Protein AF-A0A1J5LNH4-F1 (afdb_monomer_lite)

Sequence (102 aa):
MTQNMKRIFLLPLAAMLVLSACGGSEDSTDETTDNVEDNSLEYSEMNEMSLKPYGLNMKFMVPDVASSTGAALEPQVLHDDGDYLWHVKIGKHFHMVIEDYG

Foldseek 3Di:
DDDDDDDDDDPPPVVVPPPPPDDPDDDDDDPDPPPPPPPPPDLVQWDKDQCVVVVDRDIDTDGVDPDPVNDDQDWDWDDDPPAQWIWIDTPDPDIDIDGHPD

Structure (mmCIF, N/CA/C/O backbone):
data_AF-A0A1J5LNH4-F1
#
_entry.id   AF-A0A1J5LNH4-F1
#
loop_
_atom_site.group_PDB
_atom_site.id
_atom_site.type_symbol
_atom_site.label_atom_id
_atom_site.label_alt_id
_atom_site.label_comp_id
_atom_site.label_asym_id
_atom_site.label_entity_id
_atom_site.label_seq_id
_atom_site.pdbx_PDB_ins_code
_atom_site.Cartn_x
_atom_site.Cartn_y
_atom_site.Cartn_z
_atom_site.occupancy
_atom_site.B_iso_or_equiv
_atom_site.auth_seq_id
_atom_site.auth_comp_id
_atom_site.auth_asym_id
_atom_site.auth_atom_id
_atom_site.pdbx_PDB_model_num
ATOM 1 N N . MET A 1 1 ? 73.837 8.676 -13.705 1.00 44.47 1 MET A N 1
ATOM 2 C CA . MET A 1 1 ? 73.422 10.095 -13.619 1.00 44.47 1 MET A CA 1
ATOM 3 C C . MET A 1 1 ? 72.681 10.372 -14.920 1.00 44.47 1 MET A C 1
ATOM 5 O O . MET A 1 1 ? 73.309 10.232 -15.950 1.00 44.47 1 MET A O 1
ATOM 9 N N . THR A 1 2 ? 71.365 10.531 -15.013 1.00 42.22 2 THR A N 1
ATOM 10 C CA . THR A 1 2 ? 70.334 11.116 -14.141 1.00 42.22 2 THR A CA 1
ATOM 11 C C . THR A 1 2 ? 68.981 10.467 -14.488 1.00 42.22 2 THR A C 1
ATOM 13 O O . THR A 1 2 ? 68.667 10.299 -15.662 1.00 42.22 2 THR A O 1
ATOM 16 N N . GLN A 1 3 ? 68.180 10.095 -13.484 1.00 52.91 3 GLN A N 1
ATOM 17 C CA . GLN A 1 3 ? 66.803 9.625 -13.676 1.00 52.91 3 GLN A CA 1
ATOM 18 C C . GLN A 1 3 ? 65.828 10.776 -13.387 1.00 52.91 3 GLN A C 1
ATOM 20 O O . GLN A 1 3 ? 65.988 11.535 -12.436 1.00 52.91 3 GLN A O 1
ATOM 25 N N . ASN A 1 4 ? 64.858 10.898 -14.285 1.00 49.38 4 ASN A N 1
ATOM 26 C CA . ASN A 1 4 ? 63.856 11.945 -14.449 1.00 49.38 4 ASN A CA 1
ATOM 27 C C . ASN A 1 4 ? 63.122 12.389 -13.167 1.00 49.38 4 ASN A C 1
ATOM 29 O O . ASN A 1 4 ? 62.413 11.603 -12.543 1.00 49.38 4 ASN A O 1
ATOM 33 N N . MET A 1 5 ? 63.157 13.694 -12.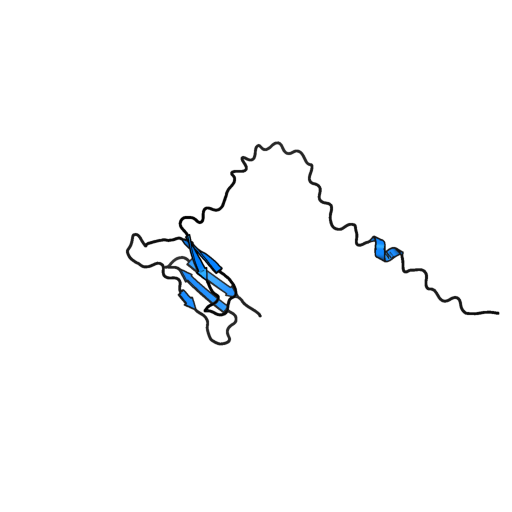872 1.00 58.81 5 MET A N 1
ATOM 34 C CA . MET A 1 5 ? 62.142 14.362 -12.050 1.00 58.81 5 MET A CA 1
ATOM 35 C C . MET A 1 5 ? 60.860 14.537 -12.873 1.00 58.81 5 MET A C 1
ATOM 37 O O . MET A 1 5 ? 60.781 15.406 -13.741 1.00 58.81 5 MET A O 1
ATOM 41 N N . LYS A 1 6 ? 59.821 13.753 -12.577 1.00 57.75 6 LYS A N 1
ATOM 42 C CA . LYS A 1 6 ? 58.446 14.054 -12.996 1.00 57.75 6 LYS A CA 1
ATOM 43 C C . LYS A 1 6 ? 57.502 13.940 -11.801 1.00 57.75 6 LYS A C 1
ATOM 45 O O . LYS A 1 6 ? 57.026 12.868 -11.463 1.00 57.75 6 LYS A O 1
ATOM 50 N N . ARG A 1 7 ? 57.271 15.106 -11.189 1.00 61.81 7 ARG A N 1
ATOM 51 C CA . ARG A 1 7 ? 55.976 15.606 -10.699 1.00 61.81 7 ARG A CA 1
ATOM 52 C C . ARG A 1 7 ? 55.023 14.551 -10.123 1.00 61.81 7 ARG A C 1
ATOM 54 O O . ARG A 1 7 ? 54.001 14.266 -10.731 1.00 61.81 7 ARG A O 1
ATOM 61 N N . ILE A 1 8 ? 55.307 14.046 -8.928 1.00 63.56 8 ILE A N 1
ATOM 62 C CA . ILE A 1 8 ? 54.297 13.395 -8.083 1.00 63.56 8 ILE A CA 1
ATOM 63 C C . ILE A 1 8 ? 54.541 13.875 -6.655 1.00 63.56 8 ILE A C 1
ATOM 65 O O . ILE A 1 8 ? 55.236 13.244 -5.871 1.00 63.56 8 ILE A O 1
ATOM 69 N N . PHE A 1 9 ? 54.029 15.064 -6.343 1.00 57.56 9 PHE A N 1
ATOM 70 C CA . PHE A 1 9 ? 53.905 15.533 -4.963 1.00 57.56 9 PHE A CA 1
ATOM 71 C C . PHE A 1 9 ? 52.703 16.476 -4.844 1.00 57.56 9 PHE A C 1
ATOM 73 O O . PHE A 1 9 ? 52.822 17.634 -4.471 1.00 57.56 9 PHE A O 1
ATOM 80 N N . LEU A 1 10 ? 51.533 15.993 -5.259 1.00 57.59 10 LEU A N 1
ATOM 81 C CA . LEU A 1 10 ? 50.247 16.675 -5.078 1.00 57.59 10 LEU A CA 1
ATOM 82 C C . LEU A 1 10 ? 49.158 15.643 -4.751 1.00 57.59 10 LEU A C 1
ATOM 84 O O . LEU A 1 10 ? 48.092 15.648 -5.353 1.00 57.59 10 LEU A O 1
ATOM 88 N N . LEU A 1 11 ? 49.442 14.714 -3.832 1.00 58.88 11 LEU A N 1
ATOM 89 C CA . LEU A 1 11 ? 48.455 13.721 -3.394 1.00 58.88 11 LEU A CA 1
ATOM 90 C C . LEU A 1 11 ? 48.105 13.686 -1.889 1.00 58.88 11 LEU A C 1
ATOM 92 O O . LEU A 1 11 ? 47.160 12.973 -1.575 1.00 58.88 11 LEU A O 1
ATOM 96 N N . PRO A 1 12 ? 48.725 14.434 -0.943 1.00 55.09 12 PRO A N 1
ATOM 97 C CA . PRO A 1 12 ? 48.227 14.408 0.434 1.00 55.09 12 PRO A CA 1
ATOM 98 C C . PRO A 1 12 ? 47.214 15.526 0.746 1.00 55.09 12 PRO A C 1
ATOM 100 O O . PRO A 1 12 ? 46.567 15.470 1.783 1.00 55.09 12 PRO A O 1
ATOM 103 N N . LEU A 1 13 ? 47.037 16.530 -0.126 1.00 57.03 13 LEU A N 1
ATOM 104 C CA . LEU A 1 13 ? 46.211 17.707 0.194 1.00 57.03 13 LEU A CA 1
ATOM 105 C C . LEU A 1 13 ? 44.700 17.485 -0.018 1.00 57.03 13 LEU A C 1
ATOM 107 O O . LEU A 1 13 ? 43.888 18.106 0.657 1.00 57.03 13 LEU A O 1
ATOM 111 N N . ALA A 1 14 ? 44.309 16.565 -0.904 1.00 58.75 14 ALA A N 1
ATOM 112 C CA . ALA A 1 14 ? 42.897 16.280 -1.180 1.00 58.75 14 ALA A CA 1
ATOM 113 C C . ALA A 1 14 ? 42.224 15.401 -0.105 1.00 58.75 14 ALA A C 1
ATOM 115 O O . ALA A 1 14 ? 41.002 15.379 -0.007 1.00 58.75 14 ALA A O 1
ATOM 116 N N . ALA A 1 15 ? 43.009 14.706 0.727 1.00 58.41 15 ALA A N 1
ATOM 117 C CA . ALA A 1 15 ? 42.490 13.794 1.749 1.00 58.41 15 ALA A CA 1
ATOM 118 C C . ALA A 1 15 ? 42.000 14.505 3.028 1.00 58.41 15 ALA A C 1
ATOM 120 O O . ALA A 1 15 ? 41.247 13.916 3.797 1.00 58.41 15 ALA A O 1
ATOM 121 N N . MET A 1 16 ? 42.377 15.771 3.255 1.00 60.94 16 MET A N 1
ATOM 122 C CA . MET A 1 16 ? 41.931 16.542 4.430 1.00 60.94 16 MET A CA 1
ATOM 123 C C . MET A 1 16 ? 40.545 17.189 4.269 1.00 60.94 16 MET A C 1
ATOM 125 O O . MET A 1 16 ? 39.989 17.671 5.250 1.00 60.94 16 MET A O 1
ATOM 129 N N . LEU A 1 17 ? 39.961 17.184 3.067 1.00 61.47 17 LEU A N 1
ATOM 130 C CA . LEU A 1 17 ? 38.685 17.858 2.778 1.00 61.47 17 LEU A CA 1
ATOM 131 C C . LEU A 1 17 ? 37.433 17.016 3.081 1.00 61.47 17 LEU A C 1
ATOM 133 O O . LEU A 1 17 ? 36.322 17.502 2.903 1.00 61.47 17 LEU A O 1
ATOM 137 N N . VAL A 1 18 ? 37.592 15.773 3.550 1.00 63.38 18 VAL A N 1
ATOM 138 C CA . VAL A 1 18 ? 36.469 14.830 3.735 1.00 63.38 18 VAL A CA 1
ATOM 139 C C . VAL A 1 18 ? 35.997 14.725 5.197 1.00 63.38 18 VAL A C 1
ATOM 141 O O . VAL A 1 18 ? 35.030 14.030 5.477 1.00 63.38 18 VAL A O 1
ATOM 144 N N . LEU A 1 19 ? 36.641 15.424 6.143 1.00 62.44 19 LEU A N 1
ATOM 145 C CA . LEU A 1 19 ? 36.319 15.333 7.580 1.00 62.44 19 LEU A CA 1
ATOM 146 C C . LEU A 1 19 ? 35.530 16.527 8.145 1.00 62.44 19 LEU A C 1
ATOM 148 O O . LEU A 1 19 ? 35.214 16.532 9.329 1.00 62.44 19 LEU A O 1
ATOM 152 N N . SER A 1 20 ? 35.169 17.524 7.332 1.00 62.06 20 SER A N 1
ATOM 153 C CA . SER A 1 20 ? 34.387 18.693 7.776 1.00 62.06 20 SER A CA 1
ATOM 154 C C . SER A 1 20 ? 32.876 18.577 7.537 1.00 62.06 20 SER A C 1
ATOM 156 O O . SER A 1 20 ? 32.169 19.577 7.611 1.00 62.06 20 SER A O 1
ATOM 158 N N . ALA A 1 21 ? 32.357 17.376 7.274 1.00 63.06 21 ALA A N 1
ATOM 159 C CA . ALA A 1 21 ? 30.926 17.143 7.079 1.00 63.06 21 ALA A CA 1
ATOM 160 C C . ALA A 1 21 ? 30.333 16.264 8.191 1.00 63.06 21 ALA A C 1
ATOM 162 O O . ALA A 1 21 ? 29.886 15.158 7.921 1.00 63.06 21 ALA A O 1
ATOM 163 N N . CYS A 1 22 ? 30.372 16.741 9.438 1.00 67.31 22 CYS A N 1
ATOM 164 C CA . CYS A 1 22 ? 29.354 16.500 10.473 1.00 67.31 22 CYS A CA 1
ATOM 165 C C . CYS A 1 22 ? 29.769 17.268 11.739 1.00 67.31 22 CYS A C 1
ATOM 167 O O . CYS A 1 22 ? 30.808 16.972 12.324 1.00 67.31 22 CYS A O 1
ATOM 169 N N . GLY A 1 23 ? 29.000 18.279 12.143 1.00 60.69 23 GLY A N 1
ATOM 170 C CA . GLY A 1 23 ? 29.332 19.104 13.308 1.00 60.69 23 GLY A CA 1
ATOM 171 C C . GLY A 1 23 ? 28.363 20.259 13.525 1.00 60.69 23 GLY A C 1
ATOM 172 O O . GLY A 1 23 ? 28.794 21.372 13.805 1.00 60.69 23 GLY A O 1
ATOM 173 N N . GLY A 1 24 ? 27.065 20.015 13.331 1.00 53.06 24 GLY A N 1
ATOM 174 C CA . GLY A 1 24 ? 26.019 20.919 13.800 1.00 53.06 24 GLY A CA 1
ATOM 175 C C . GLY A 1 24 ? 25.766 20.643 15.276 1.00 53.06 24 GLY A C 1
ATOM 176 O O . GLY A 1 24 ? 24.945 19.794 15.603 1.00 53.06 24 GLY A O 1
ATOM 177 N N . SER A 1 25 ? 26.520 21.301 16.153 1.00 58.81 25 SER A N 1
ATOM 178 C CA . SER A 1 25 ? 26.126 21.456 17.552 1.00 58.81 25 SER A CA 1
ATOM 179 C C . SER A 1 25 ? 25.276 22.714 17.638 1.00 58.81 25 SER A C 1
ATOM 181 O O . SER A 1 25 ? 25.786 23.822 17.479 1.00 58.81 25 SER A O 1
ATOM 183 N N . GLU A 1 26 ? 23.975 22.527 17.826 1.00 53.88 26 GLU A N 1
ATOM 184 C CA . GLU A 1 26 ? 23.081 23.584 18.277 1.00 53.88 26 GLU A CA 1
ATOM 185 C C . GLU A 1 26 ? 23.469 23.955 19.707 1.00 53.88 26 GLU A C 1
ATOM 187 O O . GLU A 1 26 ? 23.459 23.112 20.601 1.00 53.88 26 GLU A O 1
ATOM 192 N N . ASP A 1 27 ? 23.817 25.221 19.911 1.00 51.41 27 ASP A N 1
ATOM 193 C CA . ASP A 1 27 ? 23.527 25.887 21.172 1.00 51.41 27 ASP A CA 1
ATOM 194 C C . ASP A 1 27 ? 23.233 27.355 20.854 1.00 51.41 27 ASP A C 1
ATOM 196 O O . ASP A 1 27 ? 24.109 28.198 20.649 1.00 51.41 27 ASP A O 1
ATOM 200 N N . SER A 1 28 ? 21.952 27.641 20.674 1.00 45.69 28 SER A N 1
ATOM 201 C CA . SER A 1 28 ? 21.408 28.988 20.714 1.00 45.69 28 SER A CA 1
ATOM 202 C C . SER A 1 28 ? 20.189 28.904 21.605 1.00 45.69 28 SER A C 1
ATOM 204 O O . SER A 1 28 ? 19.162 28.349 21.237 1.00 45.69 28 SER A O 1
ATOM 206 N N . THR A 1 29 ? 20.391 29.395 22.820 1.00 50.47 29 THR A N 1
ATOM 207 C CA . THR A 1 29 ? 19.380 29.667 23.827 1.00 50.47 29 THR A CA 1
ATOM 208 C C . THR A 1 29 ? 18.199 30.391 23.191 1.00 50.47 29 THR A C 1
ATOM 210 O O . THR A 1 29 ? 18.303 31.576 22.879 1.00 50.47 29 THR A O 1
ATOM 213 N N . ASP A 1 30 ? 17.087 29.685 23.024 1.00 44.22 30 ASP A N 1
ATOM 214 C CA . ASP A 1 30 ? 15.778 30.304 22.885 1.00 44.22 30 ASP A CA 1
ATOM 215 C C . ASP A 1 30 ? 14.919 29.765 24.027 1.00 44.22 30 ASP A C 1
ATOM 217 O O . ASP A 1 30 ? 14.568 28.584 24.078 1.00 44.22 30 ASP A O 1
ATOM 221 N N . GLU A 1 31 ? 14.661 30.619 25.016 1.00 52.66 31 GLU A N 1
ATOM 222 C CA . GLU A 1 31 ? 13.698 30.327 26.071 1.00 52.66 31 GLU A CA 1
ATOM 223 C C . GLU A 1 31 ? 12.292 30.385 25.474 1.00 52.66 31 GLU A C 1
ATOM 225 O O . GLU A 1 31 ? 11.575 31.376 25.587 1.00 52.66 31 GLU A O 1
ATOM 230 N N . THR A 1 32 ? 11.881 29.289 24.852 1.00 45.50 32 THR A N 1
ATOM 231 C CA . THR A 1 32 ? 10.471 28.942 24.735 1.00 45.50 32 THR A CA 1
ATOM 232 C C . THR A 1 32 ? 10.298 27.653 25.515 1.00 45.50 32 THR A C 1
ATOM 234 O O . THR A 1 32 ? 10.940 26.646 25.234 1.00 45.50 32 THR A O 1
ATOM 237 N N . THR A 1 33 ? 9.474 27.690 26.562 1.00 50.06 33 THR A N 1
ATOM 238 C CA . THR A 1 33 ? 8.973 26.468 27.197 1.00 50.06 33 THR A CA 1
ATOM 239 C C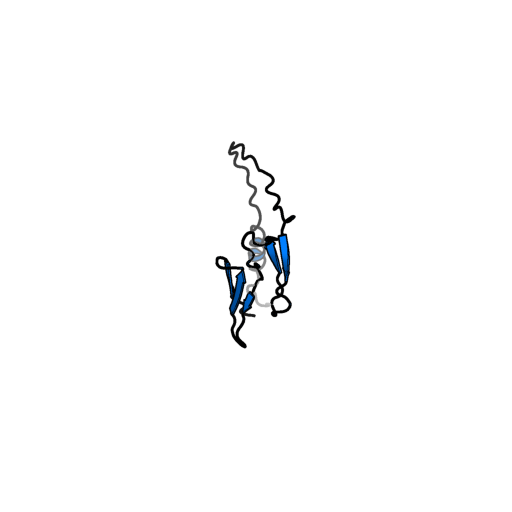 . THR A 1 33 ? 8.049 25.788 26.192 1.00 50.06 33 THR A C 1
ATOM 241 O O . THR A 1 33 ? 6.826 25.891 26.286 1.00 50.06 33 THR A O 1
ATOM 244 N N . ASP A 1 34 ? 8.637 25.136 25.194 1.00 45.91 34 ASP A N 1
ATOM 245 C CA . ASP A 1 34 ? 7.940 24.156 24.391 1.00 45.91 34 ASP A CA 1
ATOM 246 C C . ASP A 1 34 ? 7.614 23.019 25.348 1.00 45.91 34 ASP A C 1
ATOM 248 O O . ASP A 1 34 ? 8.482 22.279 25.817 1.00 45.91 34 ASP A O 1
ATOM 252 N N . ASN A 1 35 ? 6.333 22.921 25.700 1.00 51.84 35 ASN A N 1
ATOM 253 C CA . ASN A 1 35 ? 5.786 21.659 26.151 1.00 51.84 35 ASN A CA 1
ATOM 254 C C . ASN A 1 35 ? 6.011 20.695 24.989 1.00 51.84 35 ASN A C 1
ATOM 256 O O . ASN A 1 35 ? 5.198 20.623 24.070 1.00 51.84 35 ASN A O 1
ATOM 260 N N . VAL A 1 36 ? 7.140 19.990 25.012 1.00 55.34 36 VAL A N 1
ATOM 261 C CA . VAL A 1 36 ? 7.325 18.769 24.246 1.00 55.34 36 VAL A CA 1
ATOM 262 C C . VAL A 1 36 ? 6.346 17.781 24.869 1.00 55.34 36 VAL A C 1
ATOM 264 O O . VAL A 1 36 ? 6.697 16.994 25.745 1.00 55.34 36 VAL A O 1
ATOM 267 N N . GLU A 1 37 ? 5.071 17.904 24.494 1.00 59.34 37 GLU A N 1
ATOM 268 C CA . GLU A 1 37 ? 4.140 16.796 24.576 1.00 59.34 37 GLU A CA 1
ATOM 269 C C . GLU A 1 37 ? 4.841 15.655 23.856 1.00 59.34 37 GLU A C 1
ATOM 271 O O . GLU A 1 37 ? 5.117 15.737 22.655 1.00 59.34 37 GLU A O 1
ATOM 276 N N . ASP A 1 38 ? 5.191 14.633 24.628 1.00 56.75 38 ASP A N 1
ATOM 277 C CA . ASP A 1 38 ? 5.527 13.312 24.133 1.00 56.75 38 ASP A CA 1
ATOM 278 C C . ASP A 1 38 ? 4.330 12.829 23.302 1.00 56.75 38 ASP A C 1
ATOM 280 O O . ASP A 1 38 ? 3.426 12.157 23.795 1.00 56.75 38 ASP A O 1
ATOM 284 N N . ASN A 1 39 ? 4.273 13.267 22.041 1.00 59.50 39 ASN A N 1
ATOM 285 C CA . ASN A 1 39 ? 3.305 12.849 21.036 1.00 59.50 39 ASN A CA 1
ATOM 286 C C . ASN A 1 39 ? 3.694 11.440 20.587 1.00 59.50 39 ASN A C 1
ATOM 288 O O . ASN A 1 39 ? 4.034 11.187 19.428 1.00 59.50 39 ASN A O 1
ATOM 292 N N . SER A 1 40 ? 3.697 10.518 21.546 1.00 73.88 40 SER A N 1
ATOM 293 C CA . SER A 1 40 ? 3.721 9.101 21.261 1.00 73.88 40 SER A CA 1
ATOM 294 C C . SER A 1 40 ? 2.509 8.815 20.375 1.00 73.88 40 SER A C 1
ATOM 296 O O . SER A 1 40 ? 1.367 9.133 20.701 1.00 73.88 40 SER A O 1
ATOM 298 N N . LEU A 1 41 ? 2.780 8.330 19.165 1.00 76.56 41 LEU A N 1
ATOM 299 C CA . LEU A 1 41 ? 1.730 8.007 18.212 1.00 76.56 41 LEU A CA 1
ATOM 300 C C . LEU A 1 41 ? 0.944 6.811 18.770 1.00 76.56 41 LEU A C 1
ATOM 302 O O . LEU A 1 41 ? 1.485 5.712 18.896 1.00 76.56 41 LEU A O 1
ATOM 306 N N . GLU A 1 42 ? -0.318 7.041 19.127 1.00 81.25 42 GLU A N 1
ATOM 307 C CA . GLU A 1 42 ? -1.226 6.016 19.639 1.00 81.25 42 GLU A CA 1
ATOM 308 C C . GLU A 1 42 ? -1.784 5.172 18.487 1.00 81.25 42 GLU A C 1
ATOM 310 O O . GLU A 1 42 ? -2.585 5.636 17.676 1.00 81.25 42 GLU A O 1
ATOM 315 N N . TYR A 1 43 ? -1.358 3.910 18.418 1.00 84.56 43 TYR A N 1
ATOM 316 C CA . TYR A 1 43 ? -1.791 2.940 17.401 1.00 84.56 43 TYR A CA 1
ATOM 317 C C . TYR A 1 43 ? -2.762 1.883 17.946 1.00 84.56 43 TYR A C 1
ATOM 319 O O . TYR A 1 43 ? -3.072 0.916 17.253 1.00 84.56 43 TYR A O 1
ATOM 327 N N . SER A 1 44 ? -3.208 2.026 19.195 1.00 85.88 44 SER A N 1
ATOM 328 C CA . SER A 1 44 ? -4.026 1.036 19.910 1.00 85.88 44 SER A CA 1
ATOM 329 C C . SER A 1 44 ? -5.367 0.734 19.227 1.00 85.88 44 SER A C 1
ATOM 331 O O . SER A 1 44 ? -5.854 -0.391 19.318 1.00 85.88 44 SER A O 1
ATOM 333 N N . GLU A 1 45 ? -5.916 1.697 18.485 1.00 84.62 45 GLU A N 1
ATOM 334 C CA . GLU A 1 45 ? -7.158 1.579 17.707 1.00 84.62 45 GLU A CA 1
ATOM 335 C C . GLU A 1 45 ? -6.893 1.483 16.193 1.00 84.62 45 GLU A C 1
ATOM 337 O O . GLU A 1 45 ? -7.672 1.972 15.373 1.00 84.62 45 GLU A O 1
ATOM 342 N N . MET A 1 46 ? -5.756 0.909 15.792 1.00 86.38 46 MET A N 1
ATOM 343 C CA . MET A 1 46 ? -5.378 0.769 14.387 1.00 86.38 46 MET A CA 1
ATOM 344 C C . MET A 1 46 ? -5.013 -0.673 14.035 1.00 86.38 46 MET A C 1
ATOM 346 O O . MET A 1 46 ? -4.348 -1.381 14.786 1.00 86.38 46 MET A O 1
ATOM 350 N N . ASN A 1 47 ? -5.388 -1.075 12.827 1.00 86.12 47 ASN A N 1
ATOM 351 C CA . ASN A 1 47 ? -5.044 -2.349 12.224 1.00 86.12 47 ASN A CA 1
ATOM 352 C C . ASN A 1 47 ? -3.907 -2.187 11.210 1.00 86.12 47 ASN A C 1
ATOM 354 O O . ASN A 1 47 ? -3.847 -1.217 10.452 1.00 86.12 47 ASN A O 1
ATOM 358 N N . GLU A 1 48 ? -3.012 -3.170 11.169 1.00 89.81 48 GLU A N 1
ATOM 359 C CA . GLU A 1 48 ? -1.961 -3.238 10.156 1.00 89.81 48 GLU A CA 1
ATOM 360 C C . GLU A 1 48 ? -2.530 -3.736 8.821 1.00 89.81 48 GLU A C 1
ATOM 362 O O . GLU A 1 48 ? -3.120 -4.814 8.745 1.00 89.81 48 GLU A O 1
ATOM 367 N N . MET A 1 49 ? -2.273 -2.993 7.745 1.00 90.38 49 MET A N 1
ATOM 368 C CA . MET A 1 49 ? -2.549 -3.416 6.378 1.00 90.38 49 MET A CA 1
ATOM 369 C C . MET A 1 49 ? -1.241 -3.661 5.623 1.00 90.38 49 MET A C 1
ATOM 371 O O . MET A 1 49 ? -0.467 -2.738 5.370 1.00 90.38 49 MET A O 1
ATOM 375 N N . SER A 1 50 ? -1.005 -4.915 5.236 1.00 94.56 50 SER A N 1
ATOM 376 C CA . SER A 1 50 ? 0.154 -5.318 4.432 1.00 94.56 50 SER A CA 1
ATOM 377 C C . SER A 1 50 ? -0.138 -5.191 2.939 1.00 94.56 50 SER A C 1
ATOM 379 O O . SER A 1 50 ? -1.147 -5.713 2.462 1.00 94.56 50 SER A O 1
ATOM 381 N N . LEU A 1 51 ? 0.778 -4.569 2.188 1.00 94.69 51 LEU A N 1
ATOM 382 C CA . LEU A 1 51 ? 0.721 -4.530 0.724 1.00 94.69 51 LEU A CA 1
ATOM 383 C C . LEU A 1 51 ? 1.577 -5.604 0.039 1.00 94.69 51 LEU A C 1
ATOM 385 O O . LEU A 1 51 ? 1.570 -5.699 -1.187 1.00 94.69 51 LEU A O 1
ATOM 389 N N . LYS A 1 52 ? 2.244 -6.477 0.809 1.00 95.31 52 LYS A N 1
ATOM 390 C CA . LYS A 1 52 ? 3.041 -7.590 0.260 1.00 95.31 52 LYS A CA 1
ATOM 391 C C . LYS A 1 52 ? 2.273 -8.484 -0.721 1.00 95.31 52 LYS A C 1
ATOM 393 O O . LYS A 1 52 ? 2.869 -8.859 -1.728 1.00 95.31 52 LYS A O 1
ATOM 398 N N . PRO A 1 53 ? 0.984 -8.817 -0.496 1.00 94.69 53 PRO A N 1
ATOM 399 C CA . PRO A 1 53 ? 0.207 -9.598 -1.462 1.00 94.69 53 PRO A CA 1
ATOM 400 C C . PRO A 1 53 ? 0.046 -8.924 -2.832 1.00 94.69 53 PRO A C 1
ATOM 402 O O . PRO A 1 53 ? -0.246 -9.610 -3.804 1.00 94.69 53 PRO A O 1
ATOM 405 N N . TYR A 1 54 ? 0.256 -7.607 -2.909 1.00 93.44 54 TYR A N 1
ATOM 406 C CA . TYR A 1 54 ? 0.144 -6.796 -4.123 1.00 93.44 54 TYR A CA 1
ATOM 407 C C . TYR A 1 54 ? 1.510 -6.437 -4.730 1.00 93.44 54 TYR A C 1
ATOM 409 O O . TYR A 1 54 ? 1.585 -5.554 -5.578 1.00 93.44 54 TYR A O 1
ATOM 417 N N . GLY A 1 55 ? 2.589 -7.089 -4.280 1.00 92.62 55 GLY A N 1
ATOM 418 C CA . GLY A 1 55 ? 3.946 -6.887 -4.800 1.00 92.62 55 GLY A CA 1
ATOM 419 C C . GLY A 1 55 ? 4.751 -5.784 -4.109 1.00 92.62 55 GLY A C 1
ATOM 420 O O . GLY A 1 55 ? 5.950 -5.685 -4.344 1.00 92.62 55 GLY A O 1
ATOM 421 N N . LEU A 1 56 ? 4.148 -5.017 -3.197 1.00 93.31 56 LEU A N 1
ATOM 422 C CA . LEU A 1 56 ? 4.817 -3.911 -2.511 1.00 93.31 56 LEU A CA 1
ATOM 423 C C . LEU A 1 56 ? 5.320 -4.341 -1.128 1.00 93.31 56 LEU A C 1
ATOM 425 O O . LEU A 1 56 ? 4.546 -4.772 -0.271 1.00 93.31 56 LEU A O 1
ATOM 429 N N . ASN A 1 57 ? 6.616 -4.179 -0.852 1.00 93.56 57 ASN A N 1
ATOM 430 C CA . ASN A 1 57 ? 7.197 -4.497 0.459 1.00 93.56 57 ASN A CA 1
ATOM 431 C C . ASN A 1 57 ? 6.953 -3.382 1.494 1.00 93.56 57 ASN A C 1
ATOM 433 O O . ASN A 1 57 ? 7.887 -2.819 2.062 1.00 93.56 57 ASN A O 1
ATOM 437 N N . MET A 1 58 ? 5.686 -3.063 1.745 1.00 93.06 58 MET A N 1
ATOM 438 C CA . MET A 1 58 ? 5.289 -2.036 2.701 1.00 93.06 58 MET A CA 1
ATOM 439 C C . MET A 1 58 ? 4.007 -2.404 3.442 1.00 93.06 58 MET A C 1
ATOM 441 O O . MET A 1 58 ? 3.269 -3.320 3.070 1.00 93.06 58 MET A O 1
ATOM 445 N N . LYS A 1 59 ? 3.760 -1.663 4.517 1.00 93.62 59 LYS A N 1
ATOM 446 C CA . LYS A 1 59 ? 2.554 -1.738 5.329 1.00 93.62 59 LYS A CA 1
ATOM 447 C C . LYS A 1 59 ? 2.199 -0.357 5.855 1.00 93.62 59 LYS A C 1
ATOM 449 O O . LYS A 1 59 ? 3.080 0.494 5.972 1.00 93.62 59 LYS A O 1
ATOM 454 N N . PHE A 1 60 ? 0.940 -0.157 6.205 1.00 89.25 60 PHE A N 1
ATOM 455 C CA . PHE A 1 60 ? 0.484 1.054 6.878 1.00 89.25 60 PHE A CA 1
ATOM 456 C C . PHE A 1 60 ? -0.581 0.723 7.919 1.00 89.25 60 PHE A C 1
ATOM 458 O O . PHE A 1 60 ? -1.216 -0.331 7.867 1.00 89.25 60 PHE A O 1
ATOM 465 N N . MET A 1 61 ? -0.735 1.626 8.883 1.00 89.06 61 MET A N 1
ATOM 466 C CA . MET A 1 61 ? -1.740 1.519 9.933 1.00 89.06 61 MET A CA 1
ATOM 467 C C . MET A 1 61 ? -3.033 2.168 9.442 1.00 89.06 61 MET A C 1
ATOM 469 O O . MET A 1 61 ? -3.017 3.302 8.962 1.00 89.06 61 MET A O 1
ATOM 473 N N . VAL A 1 62 ? -4.151 1.462 9.566 1.00 85.00 62 VAL A N 1
ATOM 474 C CA . VAL A 1 62 ? -5.493 1.946 9.223 1.00 85.00 62 VAL A CA 1
ATOM 475 C C . VAL A 1 62 ? -6.330 1.954 10.496 1.00 85.00 62 VAL A C 1
ATOM 477 O O . VAL A 1 62 ? -6.277 0.970 11.227 1.00 85.00 62 VAL A O 1
ATOM 480 N N . PRO A 1 63 ? -7.099 3.013 10.792 1.00 80.19 63 PRO A N 1
ATOM 481 C CA . PRO A 1 63 ? -7.983 3.015 11.953 1.00 80.19 63 PRO A CA 1
ATOM 482 C C . PRO A 1 63 ? -8.925 1.803 11.958 1.00 80.19 63 PRO A C 1
ATOM 484 O O . PRO A 1 63 ? -9.427 1.398 10.907 1.00 80.19 63 PRO A O 1
ATOM 487 N N . ASP A 1 64 ? -9.191 1.241 13.134 1.00 75.56 64 ASP A N 1
ATOM 488 C CA . ASP A 1 64 ? -10.195 0.197 13.336 1.00 75.56 64 ASP A CA 1
ATOM 489 C C . ASP A 1 64 ? -11.593 0.825 13.375 1.00 75.56 64 ASP A C 1
ATOM 491 O O . ASP A 1 64 ? -12.244 0.980 14.406 1.00 75.56 64 ASP A O 1
ATOM 495 N N . VAL A 1 65 ? -12.035 1.306 12.218 1.00 65.06 65 VAL A N 1
ATOM 496 C CA . VAL A 1 65 ? -13.304 2.013 12.077 1.00 65.06 65 VAL A CA 1
ATOM 497 C C . VAL A 1 65 ? -14.377 1.040 11.612 1.00 65.06 65 VAL A C 1
ATOM 499 O O . VAL A 1 65 ? -14.702 0.933 10.428 1.00 65.06 65 VAL A O 1
ATOM 502 N N . ALA A 1 66 ? -14.997 0.364 12.580 1.00 57.53 66 ALA A N 1
ATOM 503 C CA . ALA A 1 66 ? -16.344 -0.156 12.401 1.00 57.53 66 ALA A CA 1
ATOM 504 C C . ALA A 1 66 ? -17.246 1.032 12.038 1.00 57.53 66 ALA A C 1
ATOM 506 O O . ALA A 1 66 ? -17.534 1.898 12.862 1.00 57.53 66 ALA A O 1
ATOM 507 N N . SER A 1 67 ? -17.633 1.130 10.768 1.00 58.09 67 SER A N 1
ATOM 508 C CA . SER A 1 67 ? -18.447 2.241 10.291 1.00 58.09 67 SER A CA 1
ATOM 509 C C . SER A 1 67 ? -19.715 2.369 11.124 1.00 58.09 67 SER A C 1
ATOM 511 O O . SER A 1 67 ? -20.589 1.504 11.083 1.00 58.09 67 SER A O 1
ATOM 513 N N . SER A 1 68 ? -19.854 3.498 11.820 1.00 52.56 68 SER A N 1
ATOM 514 C CA . SER A 1 68 ? -21.075 3.887 12.538 1.00 52.56 68 SER A CA 1
ATOM 515 C C . SER A 1 68 ? -22.306 3.981 11.621 1.00 52.56 68 SER A C 1
ATOM 517 O O . SER A 1 68 ? -23.433 4.084 12.097 1.00 52.56 68 SER A O 1
ATOM 519 N N . THR A 1 69 ? -22.096 3.911 10.300 1.00 60.09 69 THR A N 1
ATOM 520 C CA . THR A 1 69 ? -23.120 3.946 9.246 1.00 60.09 69 THR A CA 1
ATOM 521 C C . THR A 1 69 ? -23.338 2.594 8.549 1.00 60.09 69 THR A C 1
ATOM 523 O O . THR A 1 69 ? -24.129 2.514 7.612 1.00 60.09 69 THR A O 1
ATOM 526 N N . GLY A 1 70 ? -22.649 1.526 8.976 1.00 51.94 70 GLY A N 1
ATOM 527 C CA . GLY A 1 70 ? -22.787 0.169 8.427 1.00 51.94 70 GLY A CA 1
ATOM 528 C C . GLY A 1 70 ? -22.076 -0.086 7.090 1.00 51.94 70 GLY A C 1
ATOM 529 O O . GLY A 1 70 ? -22.151 -1.192 6.563 1.00 51.94 70 GLY A O 1
ATOM 530 N N . ALA A 1 71 ? -21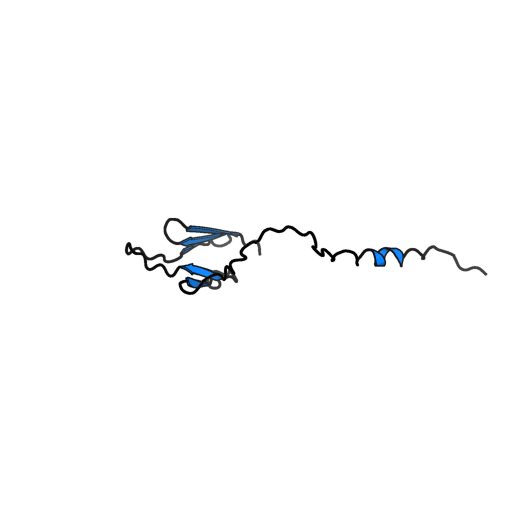.371 0.901 6.534 1.00 59.31 71 ALA A N 1
ATOM 531 C CA . ALA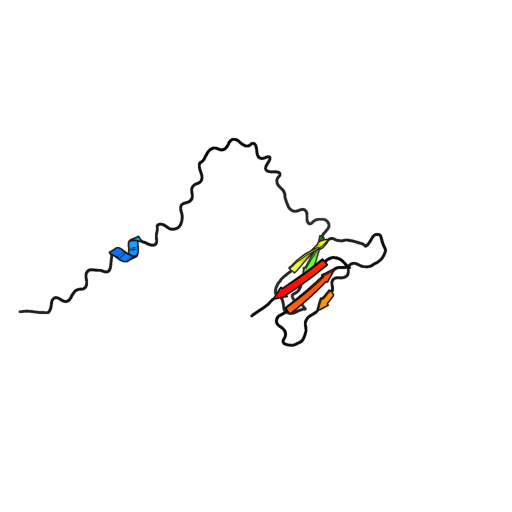 A 1 71 ? -20.561 0.727 5.328 1.00 59.31 71 ALA A CA 1
ATOM 532 C C . ALA A 1 71 ? -19.132 0.322 5.705 1.00 59.31 71 ALA A C 1
ATOM 534 O O . ALA A 1 71 ? -18.384 1.166 6.187 1.00 59.31 71 ALA A O 1
ATOM 535 N N . ALA A 1 72 ? -18.756 -0.942 5.504 1.00 59.41 72 ALA A N 1
ATOM 536 C CA . ALA A 1 72 ? -17.416 -1.430 5.826 1.00 59.41 72 ALA A CA 1
ATOM 537 C 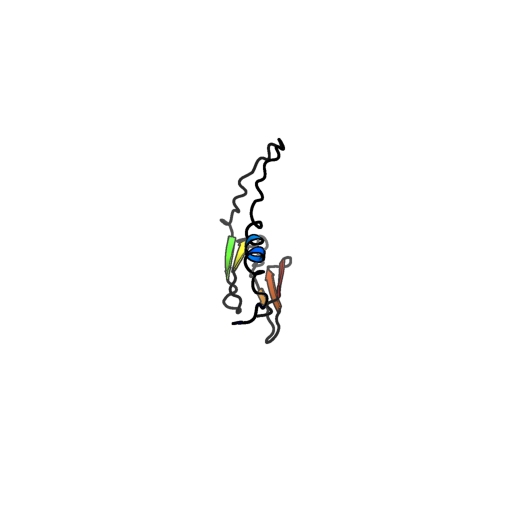C . ALA A 1 72 ? -16.329 -0.570 5.151 1.00 59.41 72 ALA A C 1
ATOM 539 O O . ALA A 1 72 ? -16.421 -0.253 3.962 1.00 59.41 72 ALA A O 1
ATOM 540 N N . LEU A 1 73 ? -15.311 -0.176 5.919 1.00 72.69 73 LEU A N 1
ATOM 541 C CA . LEU A 1 73 ? -14.157 0.589 5.440 1.00 72.69 73 LEU A CA 1
ATOM 542 C C . LEU A 1 73 ? -13.074 -0.362 4.926 1.00 72.69 73 LEU A C 1
ATOM 544 O O . LEU A 1 73 ? -11.904 -0.222 5.259 1.00 72.69 73 LEU A O 1
ATOM 548 N N . GLU A 1 74 ? -13.492 -1.330 4.108 1.00 80.38 74 GLU A N 1
ATOM 549 C CA . GLU A 1 74 ? -12.592 -2.306 3.500 1.00 80.38 74 GLU A CA 1
ATOM 550 C C . GLU A 1 74 ? -11.668 -1.598 2.503 1.00 80.38 74 GLU A C 1
ATOM 552 O O . GLU A 1 74 ? -12.151 -1.010 1.524 1.00 80.38 74 GLU A O 1
ATOM 557 N N . PRO A 1 75 ? -10.346 -1.628 2.727 1.00 86.81 75 PRO A N 1
ATOM 558 C CA . PRO A 1 75 ? -9.392 -1.066 1.791 1.00 86.81 75 PRO A CA 1
ATOM 559 C C . PRO A 1 75 ? -9.412 -1.806 0.450 1.00 86.81 75 PRO A C 1
ATOM 561 O O . PRO A 1 75 ? -9.468 -3.033 0.392 1.00 86.81 75 PRO A O 1
ATOM 564 N N . GLN A 1 76 ? -9.299 -1.059 -0.643 1.00 91.56 76 GLN A N 1
ATOM 565 C CA . GLN A 1 76 ? -9.156 -1.598 -1.993 1.00 91.56 76 GLN A CA 1
ATOM 566 C C . GLN A 1 76 ? -7.783 -1.234 -2.540 1.00 91.56 76 GLN A C 1
ATOM 568 O O . GLN A 1 76 ? -7.395 -0.066 -2.500 1.00 91.56 76 GLN A O 1
ATOM 573 N N . VAL A 1 77 ? -7.074 -2.226 -3.075 1.00 94.62 77 VAL A N 1
ATOM 574 C CA . VAL A 1 77 ? -5.796 -2.037 -3.767 1.00 94.62 77 VAL A CA 1
ATOM 575 C C . VAL A 1 77 ? -6.007 -2.384 -5.234 1.00 94.62 77 VAL A C 1
ATOM 577 O O . VAL A 1 77 ? -6.421 -3.496 -5.555 1.00 94.62 77 VAL A O 1
ATOM 580 N N . LEU A 1 78 ? -5.776 -1.410 -6.110 1.00 96.38 78 LEU A N 1
ATOM 581 C CA . LEU A 1 78 ? -5.950 -1.526 -7.556 1.00 96.38 78 LEU A CA 1
ATOM 582 C C . LEU A 1 78 ? -4.599 -1.312 -8.235 1.00 96.38 78 LEU A C 1
ATOM 584 O O . LEU A 1 78 ? -3.881 -0.374 -7.884 1.00 96.38 78 LEU A O 1
ATOM 588 N N . HIS A 1 79 ? -4.289 -2.171 -9.197 1.00 96.00 79 HIS A N 1
ATOM 589 C CA . HIS A 1 79 ? -3.074 -2.134 -9.996 1.00 96.00 79 HIS A CA 1
ATOM 590 C C . HIS A 1 79 ? -3.380 -2.759 -11.357 1.00 96.00 79 HIS A C 1
ATOM 592 O O . HIS A 1 79 ? -3.987 -3.832 -11.404 1.00 96.00 79 HIS A O 1
ATOM 598 N N . ASP A 1 80 ? -2.987 -2.077 -12.428 1.00 95.12 80 ASP A N 1
ATOM 599 C CA . ASP A 1 80 ? -3.120 -2.579 -13.791 1.00 95.12 80 ASP A CA 1
ATOM 600 C C . ASP A 1 80 ? -1.818 -3.278 -14.207 1.00 95.12 80 ASP A C 1
ATOM 602 O O . ASP A 1 80 ? -0.721 -2.790 -13.931 1.00 95.12 80 ASP A O 1
ATOM 606 N N . ASP A 1 81 ? -1.930 -4.425 -14.882 1.00 91.25 81 ASP A N 1
ATOM 607 C CA . ASP A 1 81 ? -0.769 -5.220 -15.293 1.00 91.25 81 ASP A CA 1
ATOM 608 C C . ASP A 1 81 ? 0.203 -4.398 -16.159 1.00 91.25 81 ASP A C 1
ATOM 610 O O . ASP A 1 81 ? -0.132 -3.956 -17.262 1.00 91.25 81 ASP A O 1
ATOM 614 N N . GLY A 1 82 ? 1.443 -4.253 -15.684 1.00 88.56 82 GLY A N 1
ATOM 615 C CA . GLY A 1 82 ? 2.506 -3.524 -16.382 1.00 88.56 82 GLY A CA 1
ATOM 616 C C . GLY A 1 82 ? 2.510 -2.011 -16.149 1.00 88.56 82 GLY A C 1
ATOM 617 O O . GLY A 1 82 ? 3.341 -1.325 -16.746 1.00 88.56 82 GLY A O 1
ATOM 618 N N . ASP A 1 83 ? 1.621 -1.496 -15.300 1.00 93.38 83 ASP A N 1
ATOM 619 C CA . ASP A 1 83 ? 1.677 -0.120 -14.809 1.00 93.38 83 ASP A CA 1
ATOM 620 C C . ASP A 1 83 ? 2.705 0.016 -13.667 1.00 93.38 83 ASP A C 1
ATOM 622 O O . ASP A 1 83 ? 3.132 -0.969 -13.067 1.00 93.38 83 ASP A O 1
ATOM 626 N N . TYR A 1 84 ? 3.113 1.244 -13.360 1.00 94.25 84 TYR A N 1
ATOM 627 C CA . TYR A 1 84 ? 3.968 1.587 -12.217 1.00 94.25 84 TYR A CA 1
ATOM 628 C C . TYR A 1 84 ? 3.168 2.233 -11.073 1.00 94.25 84 TYR A C 1
ATOM 630 O O . TYR A 1 84 ? 3.741 2.692 -10.083 1.00 94.25 84 TYR A O 1
ATOM 638 N N . LEU A 1 85 ? 1.838 2.289 -11.205 1.00 97.00 85 LEU A N 1
ATOM 639 C CA . LEU A 1 85 ? 0.932 2.892 -10.237 1.00 97.00 85 LEU A CA 1
ATOM 640 C C . LEU A 1 85 ? 0.133 1.838 -9.464 1.00 97.00 85 LEU A C 1
ATOM 642 O O . LEU A 1 85 ? -0.454 0.909 -10.023 1.00 97.00 85 LEU A O 1
ATOM 646 N N . TRP A 1 86 ? 0.049 2.040 -8.151 1.00 97.00 86 TRP A N 1
ATOM 647 C CA . TRP A 1 86 ? -0.886 1.357 -7.265 1.00 97.00 86 TRP A CA 1
ATOM 648 C C . TRP A 1 86 ? -1.823 2.387 -6.650 1.00 97.00 86 TRP A C 1
ATOM 650 O O . TRP A 1 86 ? -1.400 3.423 -6.133 1.00 97.00 86 TRP A O 1
ATOM 660 N N . HIS A 1 87 ? -3.115 2.082 -6.645 1.00 96.69 87 HIS A N 1
ATOM 661 C CA . HIS A 1 87 ? -4.126 2.900 -5.994 1.00 96.69 87 HIS A CA 1
ATOM 662 C C . HIS A 1 87 ? -4.668 2.188 -4.762 1.00 96.69 87 HIS A C 1
ATOM 664 O O . HIS A 1 87 ? -5.305 1.142 -4.868 1.00 96.69 87 HIS A O 1
ATOM 670 N N . VAL A 1 88 ? -4.486 2.805 -3.599 1.00 93.88 88 VAL A N 1
ATOM 671 C CA . VAL A 1 88 ? -5.067 2.358 -2.333 1.00 93.88 88 VAL A CA 1
ATOM 672 C C . VAL A 1 88 ? -6.236 3.274 -1.988 1.00 93.88 88 VAL A C 1
ATOM 674 O O . VAL A 1 88 ? -6.059 4.478 -1.804 1.00 93.88 88 VAL A O 1
ATOM 677 N N . LYS A 1 89 ? -7.446 2.722 -1.907 1.00 92.12 89 LYS A N 1
ATOM 678 C CA . LYS A 1 89 ? -8.681 3.461 -1.603 1.00 92.12 89 LYS A CA 1
ATOM 679 C C . LYS A 1 89 ? -9.298 2.935 -0.314 1.00 92.12 89 LYS A C 1
ATOM 681 O O . LYS A 1 89 ? -9.463 1.729 -0.172 1.00 92.12 89 LYS A O 1
ATOM 686 N N . ILE A 1 90 ? -9.659 3.830 0.605 1.00 87.06 90 ILE A N 1
ATOM 687 C CA . ILE A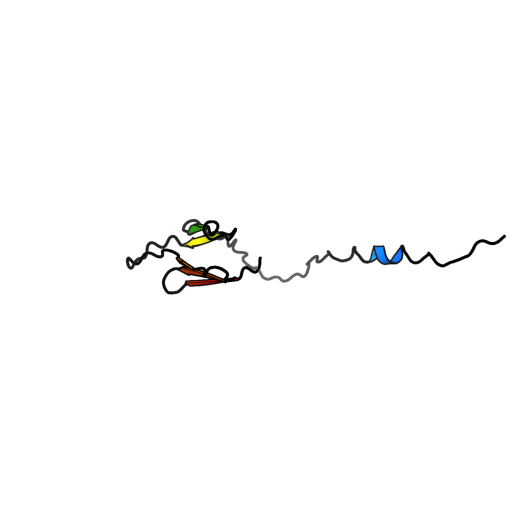 1 90 ? -10.310 3.478 1.876 1.00 87.06 90 ILE A CA 1
ATOM 688 C C . ILE A 1 90 ? -11.549 4.359 2.037 1.00 87.06 90 ILE A C 1
ATOM 690 O O . ILE A 1 90 ? -11.471 5.584 2.173 1.00 87.06 90 ILE A O 1
ATOM 694 N N . GLY A 1 91 ? -12.724 3.737 1.984 1.00 82.25 91 GLY A N 1
ATOM 695 C CA . GLY A 1 91 ? -13.989 4.467 1.989 1.00 82.25 91 GLY A CA 1
ATOM 696 C C . GLY A 1 91 ? -14.099 5.485 0.846 1.00 82.25 91 GLY A C 1
ATOM 697 O O . GLY A 1 91 ? -13.598 5.277 -0.256 1.00 82.25 91 GLY A O 1
ATOM 698 N N . LYS A 1 92 ? -14.798 6.596 1.104 1.00 83.06 92 LYS A N 1
ATOM 699 C CA . LYS A 1 92 ? -15.087 7.635 0.095 1.00 83.06 92 LYS A CA 1
ATOM 700 C C . LYS A 1 92 ? -14.078 8.784 0.061 1.00 83.06 92 LYS A C 1
ATOM 702 O O . LYS A 1 92 ? -14.131 9.596 -0.856 1.00 83.06 92 LYS A O 1
ATOM 707 N N . HIS A 1 93 ? -13.230 8.895 1.080 1.00 84.75 93 HIS A N 1
ATOM 708 C CA . HIS A 1 93 ? -12.459 10.115 1.339 1.00 84.75 93 HIS A CA 1
ATOM 709 C C . HIS A 1 93 ? -10.951 9.910 1.298 1.00 84.75 93 HIS A C 1
ATOM 711 O O . HIS A 1 93 ? -10.221 10.889 1.189 1.00 84.75 93 HIS A O 1
ATOM 717 N N . PHE A 1 94 ? -10.484 8.665 1.363 1.00 87.50 94 PHE A N 1
ATOM 718 C CA . PHE A 1 94 ? -9.065 8.370 1.318 1.00 87.50 94 PHE A CA 1
ATOM 719 C C . PHE A 1 94 ? -8.706 7.686 0.003 1.00 87.50 94 PHE A C 1
ATOM 721 O O . PHE A 1 94 ? -9.247 6.630 -0.341 1.00 87.50 94 PHE A O 1
ATOM 728 N N . HIS A 1 95 ? -7.764 8.290 -0.715 1.00 93.25 95 HIS A N 1
ATOM 729 C CA . HIS A 1 95 ? -7.149 7.733 -1.910 1.00 93.25 95 HIS A CA 1
ATOM 730 C C . HIS A 1 95 ? -5.661 8.067 -1.883 1.00 93.25 95 HIS A C 1
ATOM 732 O O . HIS A 1 95 ? -5.277 9.232 -1.908 1.00 93.25 95 HIS A O 1
ATOM 738 N N . MET A 1 96 ? -4.837 7.030 -1.819 1.00 94.06 96 MET A N 1
ATOM 739 C CA . MET A 1 96 ? -3.388 7.107 -1.927 1.00 94.06 96 MET A CA 1
ATOM 740 C C . MET A 1 96 ? -2.957 6.506 -3.264 1.00 94.06 96 MET A C 1
ATOM 742 O O . MET A 1 96 ? -3.482 5.475 -3.693 1.00 94.06 96 MET A O 1
ATOM 746 N N . VAL A 1 97 ? -2.007 7.166 -3.920 1.00 96.62 97 VAL A N 1
ATOM 747 C CA . VAL A 1 97 ? -1.354 6.677 -5.136 1.00 96.62 97 VAL A CA 1
ATOM 748 C C . VAL A 1 97 ? 0.103 6.413 -4.795 1.00 96.62 97 VAL A C 1
ATOM 750 O O . VAL A 1 97 ? 0.757 7.272 -4.205 1.00 96.62 97 VAL A O 1
ATOM 753 N N . ILE A 1 98 ? 0.579 5.219 -5.120 1.00 95.56 98 ILE A N 1
ATOM 754 C CA . ILE A 1 98 ? 1.968 4.805 -4.943 1.00 95.56 98 ILE A CA 1
ATOM 755 C C . ILE A 1 98 ? 2.550 4.642 -6.341 1.00 95.56 98 ILE A C 1
ATOM 757 O O . ILE A 1 98 ? 1.995 3.897 -7.146 1.00 95.56 98 ILE A O 1
ATOM 761 N N . GLU A 1 99 ? 3.645 5.343 -6.610 1.00 95.94 99 GLU A N 1
ATOM 762 C CA . GLU A 1 99 ? 4.449 5.148 -7.814 1.00 95.94 99 GLU A CA 1
ATOM 763 C C . GLU A 1 99 ? 5.646 4.263 -7.448 1.00 95.94 99 GLU A C 1
ATOM 765 O O . GLU A 1 99 ? 6.421 4.624 -6.558 1.00 95.94 99 GLU A O 1
ATOM 770 N N . ASP A 1 100 ? 5.796 3.115 -8.104 1.00 91.81 100 ASP A N 1
ATOM 771 C CA . ASP A 1 100 ? 6.935 2.210 -7.928 1.00 91.81 100 ASP A CA 1
ATOM 772 C C . ASP A 1 100 ? 7.658 2.025 -9.265 1.00 91.81 100 ASP A C 1
ATOM 774 O O . ASP A 1 100 ? 7.151 1.401 -10.196 1.00 91.81 100 ASP A O 1
ATOM 778 N N . TYR A 1 101 ? 8.849 2.615 -9.363 1.00 88.50 101 TYR A N 1
ATOM 779 C CA . TYR A 1 101 ? 9.672 2.604 -10.574 1.00 88.50 101 TYR A CA 1
ATOM 780 C C . TYR A 1 101 ? 10.651 1.416 -10.640 1.00 88.50 101 TYR A C 1
ATOM 782 O O . TYR A 1 101 ? 11.401 1.329 -11.617 1.00 88.50 101 TYR A O 1
ATOM 790 N N . GLY A 1 102 ? 10.633 0.505 -9.654 1.00 69.62 102 GLY A N 1
ATOM 791 C CA . GLY A 1 102 ? 11.583 -0.610 -9.539 1.00 69.62 102 GLY A CA 1
ATOM 792 C C . GLY A 1 102 ? 12.887 -0.236 -8.843 1.00 69.62 102 GLY A C 1
ATOM 793 O O . GLY A 1 102 ? 13.689 0.524 -9.430 1.00 69.62 102 GLY A O 1
#

Radius of gyration: 28.15 Å; chains: 1; bounding box: 96×40×44 Å

Secondary structure (DSSP, 8-state):
----------SSSGGGGGS-S----------------------TTEEEEE-GGGT---EEEEE----TTS-----EEEE-TT-SEEEEEETTTEEEEEE---

pLDDT: mean 73.91, std 17.71, range [42.22, 97.0]